Protein AF-A0A7V4IGI2-F1 (afdb_monomer_lite)

Secondary structure (DSSP, 8-state):
---EEEE--TT-SS-EEEEB-SSGGGG--SSGGGSGGGEEEETTEEEE-----HHHHHTSTT-TTEEEE-STTPPPEEEEB-SSGGGG--SSTTSSGGGEEEETTEEEE---S-HHHHHHH--SS-----

Foldseek 3Di:
DFAWDFADDPPDPHTDGFTFDPALQSQADDFQQRGSVQWGCDPRGTDGQGGDWQVRQCRDPPRVQWTFDDDPPDRTYTARFDPALQSQQPPAQQRHSVQFGRDPRGTHGNWGDWLVRQCRRDVPDRDTTD

Radius of gyration: 17.74 Å; chains: 1; bounding box: 39×27×43 Å

pLDDT: mean 94.45, std 5.25, range [56.56, 98.25]

Structure (mmCIF, N/CA/C/O backbone):
data_AF-A0A7V4IGI2-F1
#
_entry.id   AF-A0A7V4IGI2-F1
#
loop_
_atom_site.group_PDB
_atom_site.id
_atom_site.type_symbol
_atom_site.label_atom_id
_atom_site.label_alt_id
_atom_site.label_comp_id
_atom_site.label_asym_id
_atom_site.label_entity_id
_atom_site.label_seq_id
_atom_site.pdbx_PDB_ins_code
_atom_site.Cartn_x
_atom_site.Cartn_y
_atom_site.Cartn_z
_atom_site.occupancy
_atom_site.B_iso_or_equiv
_atom_site.auth_seq_id
_atom_site.auth_comp_id
_atom_site.auth_asym_id
_atom_site.auth_atom_id
_atom_site.pdbx_PDB_model_num
ATOM 1 N N . MET A 1 1 ? -12.603 8.613 21.051 1.00 56.56 1 MET A N 1
ATOM 2 C CA . MET A 1 1 ? -11.475 8.956 21.963 1.00 56.56 1 MET A CA 1
ATOM 3 C C . MET A 1 1 ? -10.285 9.323 21.078 1.00 56.56 1 MET A C 1
ATOM 5 O O . MET A 1 1 ? -10.075 8.603 20.119 1.00 56.56 1 MET A O 1
ATOM 9 N N . SER A 1 2 ? -9.546 10.416 21.303 1.00 66.00 2 SER A N 1
ATOM 10 C CA . SER A 1 2 ? -8.397 10.778 20.440 1.00 66.00 2 SER A CA 1
ATOM 11 C C . SER A 1 2 ? -7.109 10.762 21.259 1.00 66.00 2 SER A C 1
ATOM 13 O O . SER A 1 2 ? -6.892 11.639 22.090 1.00 66.00 2 SER A O 1
ATOM 15 N N . GLY A 1 3 ? -6.280 9.738 21.066 1.00 89.56 3 GLY A N 1
ATOM 16 C CA . GLY A 1 3 ? -5.013 9.554 21.773 1.00 89.56 3 GLY A CA 1
ATOM 17 C C . GLY A 1 3 ? -4.238 8.360 21.222 1.00 89.56 3 GLY A C 1
ATOM 18 O O . GLY A 1 3 ? -4.752 7.630 20.378 1.00 89.56 3 GLY A O 1
ATOM 19 N N . TYR A 1 4 ? -3.012 8.161 21.701 1.00 95.12 4 TYR A N 1
ATOM 20 C CA . TYR A 1 4 ? -2.180 7.011 21.347 1.00 95.12 4 TYR A CA 1
ATOM 21 C C . TYR A 1 4 ? -1.791 6.223 22.601 1.00 95.12 4 TYR A C 1
ATOM 23 O O . TYR A 1 4 ? -1.631 6.799 23.678 1.00 95.12 4 TYR A O 1
ATOM 31 N N . VAL A 1 5 ? -1.620 4.911 22.453 1.00 95.69 5 VAL A N 1
ATOM 32 C CA . VAL A 1 5 ? -1.151 3.984 23.489 1.00 95.69 5 VAL A CA 1
ATOM 33 C C . VAL A 1 5 ? 0.109 3.258 23.024 1.00 95.69 5 VAL A C 1
ATOM 35 O O . VAL A 1 5 ? 0.290 2.997 21.836 1.00 95.69 5 VAL A O 1
ATOM 38 N N . CYS A 1 6 ? 0.986 2.926 23.972 1.00 96.44 6 CYS A N 1
ATOM 39 C CA . CYS A 1 6 ? 2.150 2.077 23.726 1.00 96.44 6 CYS A CA 1
ATOM 40 C C . CYS A 1 6 ? 1.719 0.608 23.795 1.00 96.44 6 CYS A C 1
ATOM 42 O O . CYS A 1 6 ? 1.308 0.143 24.862 1.00 96.44 6 CYS A O 1
ATOM 44 N N . ARG A 1 7 ? 1.765 -0.106 22.666 1.00 94.81 7 ARG A N 1
ATOM 45 C CA . ARG A 1 7 ? 1.285 -1.491 22.581 1.00 94.81 7 ARG A CA 1
ATOM 46 C C . ARG A 1 7 ? 1.989 -2.287 21.483 1.00 94.81 7 ARG A C 1
ATOM 48 O O . ARG A 1 7 ? 2.102 -1.826 20.351 1.00 94.81 7 ARG A O 1
ATOM 55 N N . ARG A 1 8 ? 2.369 -3.531 21.781 1.00 94.06 8 ARG A N 1
ATOM 56 C CA . ARG A 1 8 ? 2.698 -4.564 20.783 1.00 94.06 8 ARG A CA 1
ATOM 57 C C . ARG A 1 8 ? 1.419 -5.226 20.267 1.00 94.06 8 ARG A C 1
ATOM 59 O O . ARG A 1 8 ? 0.712 -5.876 21.034 1.00 94.06 8 ARG A O 1
ATOM 66 N N . LEU A 1 9 ? 1.130 -5.046 18.979 1.00 89.81 9 LEU A N 1
ATOM 67 C CA . LEU A 1 9 ? 0.019 -5.704 18.283 1.00 89.81 9 LEU A CA 1
ATOM 68 C C . LEU A 1 9 ? 0.422 -7.102 17.789 1.00 89.81 9 LEU A C 1
ATOM 70 O O . LEU A 1 9 ? 1.609 -7.419 17.669 1.00 89.81 9 LEU A O 1
ATOM 74 N N . ALA A 1 10 ? -0.568 -7.937 17.471 1.00 85.12 10 ALA A N 1
ATOM 75 C CA . ALA A 1 10 ? -0.329 -9.269 16.923 1.00 85.12 10 ALA A CA 1
ATOM 76 C C . ALA A 1 10 ? 0.468 -9.194 15.605 1.00 85.12 10 ALA A C 1
ATOM 78 O O . ALA A 1 10 ? 0.170 -8.382 14.732 1.00 85.12 10 ALA A O 1
ATOM 79 N N . GLY A 1 11 ? 1.497 -10.036 15.468 1.00 83.19 11 GLY A N 1
ATOM 80 C CA . GLY A 1 11 ? 2.390 -10.053 14.299 1.00 83.19 11 GLY A CA 1
ATOM 81 C C . GLY A 1 11 ? 3.566 -9.071 14.361 1.00 83.19 11 GLY A C 1
ATOM 82 O O . GLY A 1 11 ? 4.448 -9.138 13.509 1.00 83.19 11 GLY A O 1
ATOM 83 N N . TRP A 1 12 ? 3.636 -8.209 15.381 1.00 86.06 12 TRP A N 1
ATOM 84 C CA . TRP A 1 12 ? 4.741 -7.268 15.576 1.00 86.06 12 TRP A CA 1
ATOM 85 C C . TRP A 1 12 ? 5.699 -7.736 16.672 1.00 86.06 12 TRP A C 1
ATOM 87 O O . TRP A 1 12 ? 5.296 -8.316 17.679 1.00 86.06 12 TRP A O 1
ATOM 97 N N . THR A 1 13 ? 6.989 -7.442 16.505 1.00 91.50 13 THR A N 1
ATOM 98 C CA . THR A 1 13 ? 8.036 -7.812 17.474 1.00 91.50 13 THR A CA 1
ATOM 99 C C . THR A 1 13 ? 8.336 -6.708 18.494 1.00 91.50 13 THR A C 1
ATOM 101 O O . THR A 1 13 ? 8.887 -6.983 19.561 1.00 91.50 13 THR A O 1
ATOM 104 N N . ILE A 1 14 ? 7.913 -5.469 18.236 1.00 92.94 14 ILE A N 1
ATOM 105 C CA . ILE A 1 14 ? 8.175 -4.293 19.080 1.00 92.94 14 ILE A CA 1
ATOM 106 C C . ILE A 1 14 ? 6.875 -3.590 19.482 1.00 92.94 14 ILE A C 1
ATOM 108 O O . ILE A 1 14 ? 5.858 -3.725 18.803 1.00 92.94 14 ILE A O 1
ATOM 112 N N . ASP A 1 15 ? 6.910 -2.857 20.597 1.00 94.94 15 ASP A N 1
ATOM 113 C CA . ASP A 1 15 ? 5.805 -1.983 20.995 1.00 94.94 15 ASP A CA 1
ATOM 114 C C . ASP A 1 15 ? 5.741 -0.765 20.058 1.00 94.94 15 ASP A C 1
ATOM 116 O O . ASP A 1 15 ? 6.768 -0.186 19.704 1.00 94.94 15 ASP A O 1
ATOM 120 N N . GLN A 1 16 ? 4.529 -0.401 19.643 1.00 92.56 16 GLN A N 1
ATOM 121 C CA . GLN A 1 16 ? 4.247 0.669 18.689 1.00 92.56 16 GLN A CA 1
ATOM 122 C C . GLN A 1 16 ? 3.415 1.768 19.359 1.00 92.56 16 GLN A C 1
ATOM 124 O O . GLN A 1 16 ? 2.696 1.525 20.333 1.00 92.56 16 GLN A O 1
ATOM 129 N N . CYS A 1 17 ? 3.484 2.978 18.807 1.00 95.69 17 CYS A N 1
ATOM 130 C CA . CYS A 1 17 ? 2.537 4.046 19.111 1.00 95.69 17 CYS A CA 1
ATOM 131 C C . CYS A 1 17 ? 1.270 3.807 18.276 1.00 95.69 17 CYS A C 1
ATOM 133 O O . CYS A 1 17 ? 1.276 4.032 17.068 1.00 95.69 17 CYS A O 1
ATOM 135 N N . VAL A 1 18 ? 0.207 3.300 18.901 1.00 95.06 18 VAL A N 1
ATOM 136 C CA . VAL A 1 18 ? -1.031 2.891 18.215 1.00 95.06 18 VAL A CA 1
ATOM 137 C C . VAL A 1 18 ? -2.180 3.786 18.656 1.00 95.06 18 VAL A C 1
ATOM 139 O O . VAL A 1 18 ? -2.231 4.183 19.818 1.00 95.06 18 VAL A O 1
ATOM 142 N N . MET A 1 19 ? -3.110 4.109 17.754 1.00 95.44 19 MET A N 1
ATOM 143 C CA . MET A 1 19 ? -4.312 4.861 18.123 1.00 95.44 19 MET A CA 1
ATOM 144 C C . MET A 1 19 ? -5.092 4.138 19.227 1.00 95.44 19 MET A C 1
ATOM 146 O O . MET A 1 19 ? -5.306 2.926 19.169 1.00 95.44 19 MET A O 1
ATOM 150 N N . ALA A 1 20 ? -5.489 4.898 20.243 1.00 96.62 20 ALA A N 1
ATOM 151 C CA . ALA A 1 20 ? -6.313 4.417 21.337 1.00 96.62 20 ALA A CA 1
ATOM 152 C C . ALA A 1 20 ? -7.773 4.291 20.889 1.00 96.62 20 ALA A C 1
ATOM 154 O O . ALA A 1 20 ? -8.267 5.140 20.150 1.00 96.62 20 ALA A O 1
ATOM 155 N N . CYS A 1 21 ? -8.486 3.287 21.390 1.00 97.12 21 CYS A N 1
ATOM 156 C CA . CYS A 1 21 ? -9.883 3.058 21.027 1.00 97.12 21 CYS A CA 1
ATOM 157 C C . CYS A 1 21 ? -10.709 2.496 22.184 1.00 97.12 21 CYS A C 1
ATOM 159 O O . CYS A 1 21 ? -10.183 1.910 23.130 1.00 97.12 21 CYS A O 1
ATOM 161 N N . GLN A 1 22 ? -12.026 2.652 22.080 1.00 97.06 22 GLN A N 1
ATOM 162 C CA . GLN A 1 22 ? -13.015 1.889 22.848 1.00 97.06 22 GLN A CA 1
ATOM 163 C C . GLN A 1 22 ? -13.795 0.932 21.941 1.00 97.06 22 GLN A C 1
ATOM 165 O O . GLN A 1 22 ? -14.287 -0.099 22.393 1.00 97.06 22 GLN A O 1
ATOM 170 N N . SER A 1 23 ? -13.890 1.268 20.656 1.00 96.81 23 SER A N 1
ATOM 171 C CA . SER A 1 23 ? -14.517 0.470 19.607 1.00 96.81 23 SER A CA 1
ATOM 172 C C . SER A 1 23 ? -13.774 0.653 18.284 1.00 96.81 23 SER A C 1
ATOM 174 O O . SER A 1 23 ? -12.975 1.576 18.139 1.00 96.81 23 SER A O 1
ATOM 176 N N . ALA A 1 24 ? -14.048 -0.200 17.298 1.00 97.00 24 ALA A N 1
ATOM 177 C CA . ALA A 1 24 ? -13.437 -0.080 15.974 1.00 97.00 24 ALA A CA 1
ATOM 178 C C . ALA A 1 24 ? -13.775 1.250 15.269 1.00 97.00 24 ALA A C 1
ATOM 180 O O . ALA A 1 24 ? -12.967 1.774 14.511 1.00 97.00 24 ALA A O 1
ATOM 181 N N . THR A 1 25 ? -14.920 1.863 15.587 1.00 96.88 25 THR A N 1
ATOM 182 C CA . THR A 1 25 ? -15.306 3.180 15.059 1.00 96.88 25 THR A CA 1
ATOM 183 C C . THR A 1 25 ? -14.347 4.296 15.477 1.00 96.88 25 THR A C 1
ATOM 185 O O . THR A 1 25 ? -14.184 5.252 14.729 1.00 96.88 25 THR A O 1
ATOM 188 N N . ASP A 1 26 ? -13.667 4.179 16.625 1.00 96.88 26 ASP A N 1
ATOM 189 C CA . ASP A 1 26 ? -12.628 5.146 17.018 1.00 96.88 26 ASP A CA 1
ATOM 190 C C . ASP A 1 26 ? -11.383 5.073 16.112 1.00 96.88 26 ASP A C 1
ATOM 192 O O . ASP A 1 26 ? -10.597 6.017 16.077 1.00 96.88 26 ASP A O 1
ATOM 196 N N . CYS A 1 27 ? -11.194 3.954 15.406 1.00 96.31 27 CYS A N 1
ATOM 197 C CA . CYS A 1 27 ? -10.049 3.687 14.537 1.00 96.31 27 CYS A CA 1
ATOM 198 C C . CYS A 1 27 ? -10.285 4.097 13.080 1.00 96.31 27 CYS A C 1
ATOM 200 O O . CYS A 1 27 ? -9.329 4.159 12.306 1.00 96.31 27 CYS A O 1
ATOM 202 N N . ALA A 1 28 ? -11.545 4.344 12.717 1.00 96.12 28 ALA A N 1
ATOM 203 C CA . ALA A 1 28 ? -11.953 4.623 11.354 1.00 96.12 28 ALA A CA 1
ATOM 204 C C . ALA A 1 28 ? -11.323 5.921 10.835 1.00 96.12 28 ALA A C 1
ATOM 206 O O . ALA A 1 28 ? -11.348 6.968 11.486 1.00 96.12 28 ALA A O 1
ATOM 207 N N . GLN A 1 29 ? -10.790 5.843 9.627 1.00 93.62 29 GLN A N 1
ATOM 208 C CA . GLN A 1 29 ? -10.283 6.961 8.851 1.00 93.62 29 GLN A CA 1
ATOM 209 C C . GLN A 1 29 ? -11.248 7.282 7.703 1.00 93.62 29 GLN A C 1
ATOM 211 O O . GLN A 1 29 ? -12.343 6.739 7.596 1.00 93.62 29 GLN A O 1
ATOM 216 N N . THR A 1 30 ? -10.847 8.218 6.846 1.00 94.56 30 THR A N 1
ATOM 217 C CA . THR A 1 30 ? -11.716 8.803 5.818 1.00 94.56 30 THR A CA 1
ATOM 218 C C . THR A 1 30 ? -12.153 7.827 4.726 1.00 94.56 30 THR A C 1
ATOM 220 O O . THR A 1 30 ? -13.222 8.024 4.154 1.00 94.56 30 THR A O 1
ATOM 223 N N . TYR A 1 31 ? -11.331 6.832 4.381 1.00 97.25 31 TYR A N 1
ATOM 224 C CA . TYR A 1 31 ? -11.568 5.990 3.206 1.00 97.25 31 TYR A CA 1
ATOM 225 C C . TYR A 1 31 ? -11.863 4.533 3.559 1.00 97.25 31 TYR A C 1
ATOM 227 O O . TYR A 1 31 ? -11.336 4.056 4.564 1.00 97.25 31 TYR A O 1
ATOM 235 N N . PRO A 1 32 ? -12.603 3.815 2.687 1.00 97.69 32 PRO A N 1
ATOM 236 C CA . PRO A 1 32 ? -13.085 2.469 2.974 1.00 97.69 32 PRO A CA 1
ATOM 237 C C . PRO A 1 32 ? -12.035 1.438 3.385 1.00 97.69 32 PRO A C 1
ATOM 239 O O . PRO A 1 32 ? -12.349 0.683 4.274 1.00 97.69 32 PRO A O 1
ATOM 242 N N . PRO A 1 33 ? -10.792 1.389 2.860 1.00 97.81 33 PRO A N 1
ATOM 243 C CA . PRO A 1 33 ? -9.806 0.398 3.320 1.00 97.81 33 PRO A CA 1
ATOM 244 C C . PRO A 1 33 ? -9.318 0.592 4.756 1.00 97.81 33 PRO A C 1
ATOM 246 O O . PRO A 1 33 ? -8.507 -0.203 5.238 1.00 97.81 33 PRO A O 1
ATOM 249 N N . TRP A 1 34 ? -9.693 1.706 5.381 1.00 97.12 34 TRP A N 1
ATOM 250 C CA . TRP A 1 34 ? -9.305 2.102 6.725 1.00 97.12 34 TRP A CA 1
ATOM 251 C C . TRP A 1 34 ? -10.521 2.588 7.515 1.00 97.12 34 TRP A C 1
ATOM 253 O O . TRP A 1 34 ? -10.356 3.420 8.406 1.00 97.12 34 TRP A O 1
ATOM 263 N N . ASP A 1 35 ? -11.728 2.131 7.189 1.00 96.88 35 ASP A N 1
ATOM 264 C CA . ASP A 1 35 ? -12.911 2.476 7.968 1.00 96.88 35 ASP A CA 1
ATOM 265 C C . ASP A 1 35 ? -13.104 1.504 9.147 1.00 96.88 35 ASP A C 1
ATOM 267 O O . ASP A 1 35 ? -12.209 0.735 9.490 1.00 96.88 35 ASP A O 1
ATOM 271 N N . ALA A 1 36 ? -14.217 1.616 9.871 1.00 97.56 36 ALA A N 1
ATOM 272 C CA . ALA A 1 36 ? -14.422 0.883 11.114 1.00 97.56 36 ALA A CA 1
ATOM 273 C C . ALA A 1 36 ? -14.383 -0.646 10.945 1.00 97.56 36 ALA A C 1
ATOM 275 O O . ALA A 1 36 ? -13.998 -1.329 11.893 1.00 97.56 36 ALA A O 1
ATOM 276 N N . ASP A 1 37 ? -14.788 -1.201 9.803 1.00 97.94 37 ASP A N 1
ATOM 277 C CA . ASP A 1 37 ? -14.835 -2.658 9.629 1.00 97.94 37 ASP A CA 1
ATOM 278 C C . ASP A 1 37 ? -13.455 -3.289 9.347 1.00 97.94 37 ASP A C 1
ATOM 280 O O . ASP A 1 37 ? -13.264 -4.490 9.563 1.00 97.94 37 ASP A O 1
ATOM 284 N N . ASN A 1 38 ? -12.455 -2.470 9.009 1.00 98.00 38 ASN A N 1
ATOM 285 C CA . ASN A 1 38 ? -11.064 -2.890 8.841 1.00 98.00 38 ASN A CA 1
ATOM 286 C C . ASN A 1 38 ? -10.250 -2.844 10.135 1.00 98.00 38 ASN A C 1
ATOM 288 O O . ASN A 1 38 ? -9.034 -3.044 10.092 1.00 98.00 38 ASN A O 1
ATOM 292 N N . TYR A 1 39 ? -10.861 -2.557 11.286 1.00 97.19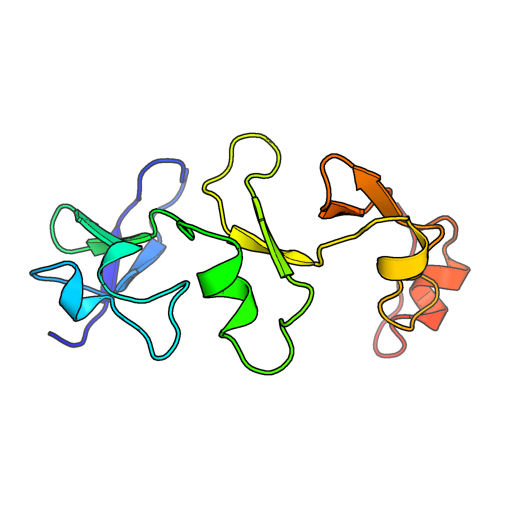 39 TYR A N 1
ATOM 293 C CA . TYR A 1 39 ? -10.159 -2.490 12.566 1.00 97.19 39 TYR A CA 1
ATOM 294 C C . TYR A 1 39 ? -10.834 -3.339 13.641 1.00 97.19 39 TYR A C 1
ATOM 296 O O . TYR A 1 39 ? -12.052 -3.448 13.732 1.00 97.19 39 TYR A O 1
ATOM 304 N N . ALA A 1 40 ? -10.015 -3.881 14.539 1.00 96.62 40 ALA A N 1
ATOM 305 C CA . ALA A 1 40 ? -10.459 -4.359 15.839 1.00 96.62 40 ALA A CA 1
ATOM 306 C C . ALA A 1 40 ? -9.922 -3.430 16.927 1.00 96.62 40 ALA A C 1
ATOM 308 O O . ALA A 1 40 ? -8.741 -3.078 16.929 1.00 96.62 40 ALA A O 1
ATOM 309 N N . CYS A 1 41 ? -10.768 -3.073 17.895 1.00 96.69 41 CYS A N 1
ATOM 310 C CA . CYS A 1 41 ? -10.283 -2.433 19.109 1.00 96.69 41 CYS A CA 1
ATOM 311 C C . CYS A 1 41 ? -9.836 -3.497 20.112 1.00 96.69 41 CYS A C 1
ATOM 313 O O . CYS A 1 41 ? -10.649 -4.048 20.856 1.00 96.69 41 CYS A O 1
ATOM 315 N N . THR A 1 42 ? -8.540 -3.797 20.118 1.00 95.25 42 THR A N 1
ATOM 316 C CA . THR A 1 42 ? -7.971 -4.866 20.940 1.00 95.25 42 THR A CA 1
ATOM 317 C C . THR A 1 42 ? -7.256 -4.261 22.133 1.00 95.25 42 THR A C 1
ATOM 319 O O . THR A 1 42 ? -6.245 -3.576 21.992 1.00 95.25 42 THR A O 1
ATOM 322 N N . GLU A 1 43 ? -7.806 -4.498 23.325 1.00 93.44 43 GLU A N 1
ATOM 323 C CA . GLU A 1 43 ? -7.255 -4.015 24.595 1.00 93.44 43 GLU A CA 1
ATOM 324 C C . GLU A 1 43 ? -6.904 -2.510 24.586 1.00 93.44 43 GLU A C 1
ATOM 326 O O . GLU A 1 43 ? -5.838 -2.090 25.053 1.00 93.44 43 GLU A O 1
ATOM 331 N N . GLY A 1 44 ? -7.808 -1.709 24.015 1.00 94.94 44 GLY A N 1
ATOM 332 C CA . GLY A 1 44 ? -7.687 -0.256 23.927 1.00 94.94 44 GLY A CA 1
ATOM 333 C C . GLY A 1 44 ? -6.801 0.265 22.792 1.00 94.94 44 GLY A C 1
ATOM 334 O O . GLY A 1 44 ? -6.555 1.468 22.758 1.00 94.94 44 GLY A O 1
ATOM 335 N N . ALA A 1 45 ? -6.321 -0.593 21.883 1.00 96.62 45 ALA A N 1
ATOM 336 C CA . ALA A 1 45 ? -5.494 -0.222 20.733 1.00 96.62 45 ALA A CA 1
ATOM 337 C C . ALA A 1 45 ? -6.133 -0.646 19.396 1.00 96.62 45 ALA A C 1
ATOM 339 O O . ALA A 1 45 ? -6.644 -1.761 19.268 1.00 96.62 45 ALA A O 1
ATOM 340 N N . CYS A 1 46 ? -6.073 0.234 18.395 1.00 96.81 46 CYS A N 1
ATOM 341 C CA . CYS A 1 46 ? -6.544 -0.030 17.037 1.00 96.81 46 CYS A CA 1
ATOM 342 C C . CYS A 1 46 ? -5.640 -1.037 16.314 1.00 96.81 46 CYS A C 1
ATOM 344 O O . CYS A 1 46 ? -4.540 -0.697 15.881 1.00 96.81 46 CYS A O 1
ATOM 346 N N . ASP A 1 47 ? -6.117 -2.267 16.151 1.00 95.44 47 ASP A N 1
ATOM 347 C CA . ASP A 1 47 ? -5.463 -3.307 15.360 1.00 95.44 47 ASP A CA 1
ATOM 348 C C . ASP A 1 47 ? -6.058 -3.314 13.951 1.00 95.44 47 ASP A C 1
ATOM 350 O O . ASP A 1 47 ? -7.225 -3.665 13.766 1.00 95.44 47 ASP A O 1
ATOM 354 N N . TYR A 1 48 ? -5.270 -2.885 12.965 1.00 95.06 48 TYR A N 1
ATOM 355 C CA . TYR A 1 48 ? -5.690 -2.914 11.568 1.00 95.06 48 TYR A CA 1
ATOM 356 C C . TYR A 1 48 ? -5.804 -4.363 11.106 1.00 95.06 48 TYR A C 1
ATOM 358 O O . TYR A 1 48 ? -4.833 -5.109 11.185 1.00 95.06 48 TYR A O 1
ATOM 366 N N . LEU A 1 49 ? -6.975 -4.760 10.621 1.00 95.44 49 LEU A N 1
ATOM 367 C CA . LEU A 1 49 ? -7.274 -6.110 10.150 1.00 95.44 49 LEU A CA 1
ATOM 368 C C . LEU A 1 49 ? -6.934 -6.307 8.674 1.00 95.44 49 LEU A C 1
ATOM 370 O O . LEU A 1 49 ? -6.664 -7.441 8.272 1.00 95.44 49 LEU A O 1
ATOM 374 N N . GLY A 1 50 ? -6.866 -5.212 7.920 1.00 96.25 50 GLY A N 1
ATOM 375 C CA . GLY A 1 50 ? -6.670 -5.216 6.479 1.00 96.25 50 GLY A CA 1
ATOM 376 C C . GLY A 1 50 ? -7.921 -4.794 5.717 1.00 96.25 50 GLY A C 1
ATOM 377 O O . GLY A 1 50 ? -9.014 -4.730 6.279 1.00 96.25 50 GLY A O 1
ATOM 378 N N . CYS A 1 51 ? -7.749 -4.524 4.428 1.00 97.94 51 CYS A N 1
ATOM 379 C CA . CYS A 1 51 ? -8.875 -4.327 3.518 1.00 97.94 51 CYS A CA 1
ATOM 380 C C . CYS A 1 51 ? -9.699 -5.625 3.383 1.00 97.94 51 CYS A C 1
ATOM 382 O O . CYS A 1 51 ? -9.171 -6.730 3.555 1.00 97.94 51 CYS A O 1
ATOM 384 N N . LEU A 1 52 ? -10.982 -5.503 3.048 1.00 97.88 52 LEU A N 1
ATOM 385 C CA . LEU A 1 52 ? -11.911 -6.622 2.868 1.00 97.88 52 LEU A CA 1
ATOM 386 C C . LEU A 1 52 ? -12.225 -6.893 1.394 1.00 97.88 52 LEU A C 1
ATOM 388 O O . LEU A 1 52 ? -12.659 -7.995 1.051 1.00 97.88 52 LEU A O 1
ATOM 392 N N . SER A 1 53 ? -12.024 -5.915 0.504 1.00 97.62 53 SER A N 1
ATOM 393 C CA . SER A 1 53 ? -12.327 -6.080 -0.921 1.00 97.62 53 SER A CA 1
ATOM 394 C C . SER A 1 53 ? -11.537 -5.148 -1.838 1.00 97.62 53 SER A C 1
ATOM 396 O O . SER A 1 53 ? -11.070 -4.087 -1.432 1.00 97.62 53 SER A O 1
ATOM 398 N N . ASP A 1 54 ? -11.442 -5.515 -3.119 1.00 97.75 54 ASP A N 1
ATOM 399 C CA . ASP A 1 54 ? -10.882 -4.633 -4.153 1.00 97.75 54 ASP A CA 1
ATOM 400 C C . ASP A 1 54 ? -11.691 -3.331 -4.265 1.00 97.75 54 ASP A C 1
ATOM 402 O O . ASP A 1 54 ? -11.117 -2.268 -4.481 1.00 97.75 54 ASP A O 1
ATOM 406 N N . ALA A 1 55 ? -13.008 -3.393 -4.038 1.00 98.19 55 ALA A N 1
ATOM 407 C CA . ALA A 1 55 ? -13.887 -2.229 -4.093 1.00 98.19 55 ALA A CA 1
ATOM 408 C C . ALA A 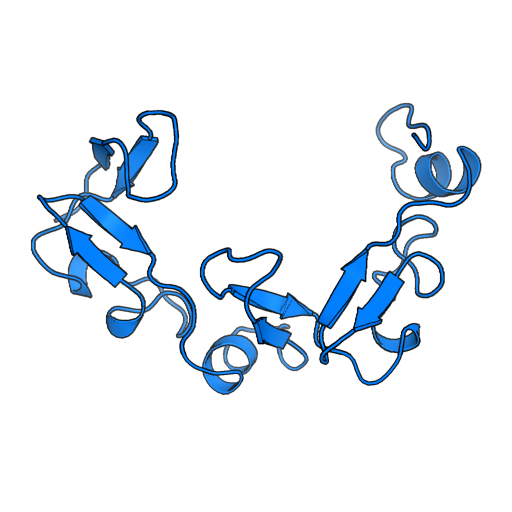1 55 ? -13.521 -1.162 -3.048 1.00 98.19 55 ALA A C 1
ATOM 410 O O . ALA A 1 55 ? -13.596 0.027 -3.352 1.00 98.19 55 ALA A O 1
ATOM 411 N N . GLU A 1 56 ? -13.076 -1.562 -1.852 1.00 98.25 56 GLU A N 1
ATOM 412 C CA . GLU A 1 56 ? -12.584 -0.607 -0.854 1.00 98.25 56 GLU A CA 1
ATOM 413 C C . GLU A 1 56 ? -11.369 0.154 -1.377 1.00 98.25 56 GLU A C 1
ATOM 415 O O . GLU A 1 56 ? -11.326 1.382 -1.326 1.00 98.25 56 GLU A O 1
ATOM 420 N N . CYS A 1 57 ? -10.387 -0.572 -1.915 1.00 98.06 57 CYS A N 1
ATOM 421 C CA . CYS A 1 57 ? -9.165 0.025 -2.443 1.00 98.06 57 CYS A CA 1
ATOM 422 C C . CYS A 1 57 ? -9.459 0.963 -3.615 1.00 98.06 57 CYS A C 1
ATOM 424 O O . CYS A 1 57 ? -8.934 2.072 -3.680 1.00 98.06 57 CYS A O 1
ATOM 426 N N . GLN A 1 58 ? -10.359 0.550 -4.503 1.00 97.94 58 GLN A N 1
ATOM 427 C CA . GLN A 1 58 ? -10.738 1.306 -5.695 1.00 97.94 58 GLN A CA 1
ATOM 428 C C . GLN A 1 58 ? -11.574 2.553 -5.383 1.00 97.94 58 GLN A C 1
ATOM 430 O O . GLN A 1 58 ? -11.624 3.478 -6.200 1.00 97.94 58 GLN A O 1
ATOM 435 N N . ALA A 1 59 ? -12.194 2.613 -4.200 1.00 97.50 59 ALA A N 1
ATOM 436 C CA . ALA A 1 59 ? -12.912 3.788 -3.715 1.00 97.50 59 ALA A CA 1
ATOM 437 C C . ALA A 1 59 ? -11.978 4.919 -3.244 1.00 97.50 59 ALA A C 1
ATOM 439 O O . ALA A 1 59 ? -12.433 6.051 -3.060 1.00 97.50 59 ALA A O 1
ATOM 440 N N . VAL A 1 60 ? -10.678 4.653 -3.069 1.00 97.44 60 VAL A N 1
ATOM 441 C CA . VAL A 1 60 ? -9.694 5.689 -2.732 1.00 97.44 60 VAL A CA 1
ATOM 442 C C . VAL A 1 60 ? -9.339 6.499 -3.992 1.00 97.44 60 VAL A C 1
ATOM 444 O O . VAL A 1 60 ? -9.067 5.925 -5.055 1.00 97.44 60 VAL A O 1
ATOM 447 N N . PRO A 1 61 ? -9.298 7.844 -3.919 1.00 97.25 61 PRO A N 1
ATOM 448 C CA . PRO A 1 61 ? -8.851 8.675 -5.033 1.00 97.25 61 PRO A CA 1
ATOM 449 C C . PRO A 1 61 ? -7.478 8.236 -5.561 1.00 97.25 61 PRO A C 1
ATOM 451 O O . PRO A 1 61 ? -6.545 8.034 -4.788 1.00 97.25 61 PRO A O 1
ATOM 454 N N . ASN A 1 62 ? -7.354 8.119 -6.887 1.00 94.38 62 ASN A N 1
ATOM 455 C CA . ASN A 1 62 ? -6.153 7.651 -7.597 1.00 94.38 62 ASN A CA 1
ATOM 456 C C . ASN A 1 62 ? -5.735 6.183 -7.351 1.00 94.38 62 ASN A C 1
ATOM 458 O O . ASN A 1 62 ? -4.626 5.808 -7.721 1.00 94.38 62 ASN A O 1
ATOM 462 N N . MET A 1 63 ? -6.600 5.343 -6.772 1.00 95.69 63 MET A N 1
ATOM 463 C CA . MET A 1 63 ? -6.338 3.910 -6.560 1.00 95.69 63 MET A CA 1
ATOM 464 C C . MET A 1 63 ? -7.298 3.001 -7.344 1.00 95.69 63 MET A C 1
ATOM 466 O O . MET A 1 63 ? -7.535 1.861 -6.962 1.00 95.69 63 MET A O 1
ATOM 470 N N . GLN A 1 64 ? -7.849 3.467 -8.470 1.00 95.62 64 GLN A N 1
ATOM 471 C CA . GLN A 1 64 ? -8.857 2.712 -9.239 1.00 95.62 64 GLN A CA 1
ATOM 472 C C . GLN A 1 64 ? -8.343 1.361 -9.768 1.00 95.62 64 GLN A C 1
ATOM 474 O O . GLN A 1 64 ? -9.146 0.484 -10.071 1.00 95.62 64 GLN A O 1
ATOM 479 N N . SER A 1 65 ? -7.025 1.183 -9.888 1.00 94.69 65 SER A N 1
ATOM 480 C CA . SER A 1 65 ? -6.391 -0.083 -10.274 1.00 94.69 65 SER A CA 1
ATOM 481 C C . SER A 1 65 ? -5.925 -0.929 -9.087 1.00 94.69 65 SER A C 1
ATOM 483 O O . SER A 1 65 ? -5.346 -1.991 -9.297 1.00 94.69 65 SER A O 1
ATOM 485 N N . TYR A 1 66 ? -6.126 -0.483 -7.844 1.00 96.88 66 TYR A N 1
ATOM 486 C CA . TYR A 1 66 ? -5.621 -1.195 -6.677 1.00 96.88 66 TYR A CA 1
ATOM 487 C C . TYR A 1 66 ? -6.513 -2.388 -6.326 1.00 96.88 66 TYR A C 1
ATOM 489 O O . TYR A 1 66 ? -7.720 -2.395 -6.573 1.00 96.88 66 TYR A O 1
ATOM 497 N N . VAL A 1 67 ? -5.893 -3.396 -5.722 1.00 97.19 67 VAL A N 1
ATOM 498 C CA . VAL A 1 67 ? -6.525 -4.635 -5.267 1.00 97.19 67 VAL A CA 1
ATOM 499 C C . VAL A 1 67 ? -6.183 -4.898 -3.806 1.00 97.19 67 VAL A C 1
ATOM 501 O O . VAL A 1 67 ? -5.123 -4.515 -3.311 1.00 97.19 67 VAL A O 1
ATOM 504 N N . CYS A 1 68 ? -7.085 -5.576 -3.113 1.00 97.38 68 CYS A N 1
ATOM 505 C CA . CYS A 1 68 ? -6.943 -5.958 -1.723 1.00 97.38 68 CYS A CA 1
ATOM 506 C C . CYS A 1 68 ? -6.300 -7.342 -1.603 1.00 97.38 68 CYS A C 1
ATOM 508 O O . CYS A 1 68 ? -6.953 -8.370 -1.803 1.00 97.38 68 CYS A O 1
ATOM 510 N N . ARG A 1 69 ? -4.998 -7.400 -1.311 1.00 95.50 69 ARG A N 1
ATOM 511 C CA . ARG A 1 69 ? -4.242 -8.664 -1.290 1.00 95.50 69 ARG A CA 1
ATOM 512 C C . ARG A 1 69 ? -3.249 -8.704 -0.134 1.00 95.50 69 ARG A C 1
ATOM 514 O O . ARG A 1 69 ? -2.818 -7.671 0.371 1.00 95.50 69 ARG A O 1
ATOM 521 N N . SER A 1 70 ? -2.887 -9.916 0.276 1.00 92.06 70 SER A N 1
ATOM 522 C CA . SER A 1 70 ? -1.820 -10.193 1.246 1.00 92.06 70 SER A CA 1
ATOM 523 C C . SER A 1 70 ? -0.508 -10.461 0.507 1.00 92.06 70 SER A C 1
ATOM 525 O O . SER A 1 70 ? -0.516 -11.138 -0.519 1.00 92.06 70 SER A O 1
ATOM 527 N N . LEU A 1 71 ? 0.616 -9.970 1.037 1.00 84.62 71 LEU A N 1
ATOM 528 C CA . LEU A 1 71 ? 1.953 -10.373 0.588 1.00 84.62 71 LEU A CA 1
ATOM 529 C C . LEU A 1 71 ? 2.642 -11.156 1.697 1.00 84.62 71 LEU A C 1
ATOM 531 O O . LEU A 1 71 ? 2.711 -10.699 2.835 1.00 84.62 71 LEU A O 1
ATOM 535 N N . ALA A 1 72 ? 3.186 -12.325 1.359 1.00 82.75 72 ALA A N 1
ATOM 536 C CA . ALA A 1 72 ? 3.983 -13.144 2.275 1.00 82.75 72 ALA A CA 1
ATOM 537 C C . ALA A 1 72 ? 3.306 -13.418 3.641 1.00 82.75 72 ALA A C 1
ATOM 539 O O . ALA A 1 72 ? 3.970 -13.474 4.674 1.00 82.75 72 ALA A O 1
ATOM 540 N N . GLY A 1 73 ? 1.977 -13.584 3.653 1.00 79.88 73 GLY A N 1
ATOM 541 C CA . GLY A 1 73 ? 1.210 -13.873 4.869 1.00 79.88 73 GLY A CA 1
ATOM 542 C C . GLY A 1 73 ? 0.933 -12.656 5.757 1.00 79.88 73 GLY A C 1
ATOM 543 O O . GLY A 1 73 ? 0.471 -12.826 6.885 1.00 79.88 73 GLY A O 1
ATOM 544 N N . SER A 1 74 ? 1.188 -11.435 5.273 1.00 87.44 74 SER A N 1
ATOM 545 C CA . SER A 1 74 ? 0.756 -10.207 5.942 1.00 87.44 74 SER A CA 1
ATOM 546 C C . SER A 1 74 ? -0.768 -10.054 5.921 1.00 87.44 74 SER A C 1
ATOM 548 O O . SER A 1 74 ? -1.479 -10.735 5.179 1.00 87.44 74 SER A O 1
ATOM 550 N N . ARG A 1 75 ? -1.303 -9.133 6.724 1.00 92.06 75 ARG A N 1
ATOM 551 C CA . ARG A 1 75 ? -2.707 -8.726 6.586 1.00 92.06 75 ARG A CA 1
ATOM 552 C C . ARG A 1 75 ? -2.931 -8.109 5.199 1.00 92.06 75 ARG A C 1
ATOM 554 O O . ARG A 1 75 ? -2.019 -7.443 4.702 1.00 92.06 75 ARG A O 1
ATOM 561 N N . PRO A 1 76 ? -4.094 -8.328 4.563 1.00 95.50 76 PRO A N 1
ATOM 562 C CA . PRO A 1 76 ? -4.350 -7.768 3.249 1.00 95.50 76 PRO A CA 1
ATOM 563 C C . PRO A 1 76 ? -4.331 -6.238 3.300 1.00 95.50 76 PRO A C 1
ATOM 565 O O . PRO A 1 76 ? -4.802 -5.626 4.254 1.00 95.50 76 PRO A O 1
ATOM 568 N N . PHE A 1 77 ? -3.769 -5.613 2.276 1.00 95.25 77 PHE A N 1
ATOM 569 C CA . PHE A 1 77 ? -3.737 -4.161 2.134 1.00 95.25 77 PHE A CA 1
ATOM 570 C C . PHE A 1 77 ? -3.879 -3.787 0.660 1.00 95.25 77 PHE A C 1
ATOM 572 O O . PHE A 1 77 ? -3.716 -4.635 -0.223 1.00 95.25 77 PHE A O 1
ATOM 579 N N . CYS A 1 78 ? -4.200 -2.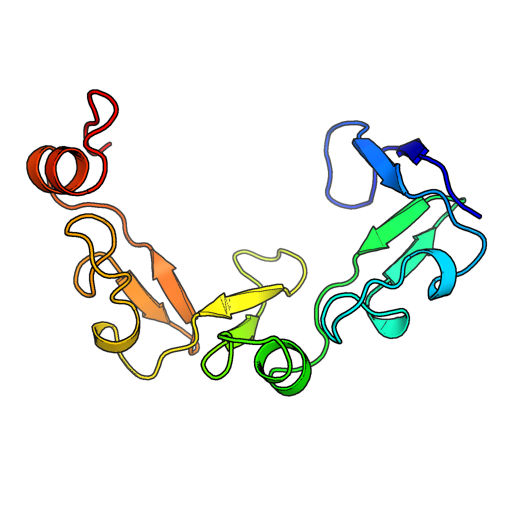523 0.393 1.00 96.94 78 CYS A N 1
ATOM 580 C CA . CYS A 1 78 ? -4.352 -2.040 -0.971 1.00 96.94 78 CYS A CA 1
ATOM 581 C C . CYS A 1 78 ? -3.003 -1.992 -1.686 1.00 96.94 78 CYS A C 1
ATOM 583 O O . CYS A 1 78 ? -2.092 -1.269 -1.281 1.00 96.94 78 CYS A O 1
ATOM 585 N N . GLN A 1 79 ? -2.905 -2.747 -2.773 1.00 95.00 79 GLN A N 1
ATOM 586 C CA . GLN A 1 79 ? -1.714 -2.874 -3.605 1.00 95.00 79 GLN A CA 1
ATOM 587 C C . GLN A 1 79 ? -2.026 -2.489 -5.046 1.00 95.00 79 GLN A C 1
ATOM 589 O O . GLN A 1 79 ? -3.159 -2.705 -5.476 1.00 95.00 79 GLN A O 1
ATOM 594 N N . PRO A 1 80 ? -1.049 -1.976 -5.816 1.00 94.62 80 PRO A N 1
ATOM 595 C CA . PRO A 1 80 ? -1.225 -1.792 -7.249 1.00 94.62 80 PRO A CA 1
ATOM 596 C C . PRO A 1 80 ? -1.600 -3.126 -7.905 1.00 94.62 80 PRO A C 1
ATOM 598 O O . PRO A 1 80 ? -0.854 -4.108 -7.808 1.00 94.62 80 PRO A O 1
ATOM 601 N N . GLY A 1 81 ? -2.778 -3.167 -8.522 1.00 95.56 81 GLY A N 1
ATOM 602 C CA . GLY A 1 81 ? -3.240 -4.319 -9.276 1.00 95.56 81 GLY A CA 1
ATOM 603 C C . GLY A 1 81 ? -2.669 -4.328 -10.687 1.00 95.56 81 GLY A C 1
ATOM 604 O O . GLY A 1 81 ? -2.293 -3.288 -11.228 1.00 95.56 81 GLY A O 1
ATOM 605 N N . CYS A 1 82 ? -2.614 -5.509 -11.291 1.00 96.50 82 CYS A N 1
ATOM 606 C CA . CYS A 1 82 ? -2.089 -5.680 -12.640 1.00 96.50 82 CYS A CA 1
ATOM 607 C C . CYS A 1 82 ? -2.761 -6.841 -13.374 1.00 96.50 82 CYS A C 1
ATOM 609 O O . CYS A 1 82 ? -3.198 -7.821 -12.768 1.00 96.50 82 CYS A O 1
ATOM 611 N N . ALA A 1 83 ? -2.798 -6.744 -14.700 1.00 96.56 83 ALA A N 1
ATOM 612 C CA . ALA A 1 83 ? -3.010 -7.874 -15.599 1.00 96.56 83 ALA A CA 1
ATOM 613 C C . ALA A 1 83 ? -1.683 -8.345 -16.221 1.00 96.56 83 ALA A C 1
ATOM 615 O O . ALA A 1 83 ? -1.554 -9.496 -16.638 1.00 96.56 83 ALA A O 1
ATOM 616 N N . SER A 1 84 ? -0.687 -7.459 -16.284 1.00 96.25 84 SER A N 1
ATOM 617 C CA . SER A 1 84 ? 0.655 -7.726 -16.788 1.00 96.25 84 SER A CA 1
ATOM 618 C C . SER A 1 84 ? 1.691 -6.834 -16.101 1.00 96.25 84 SER A C 1
ATOM 620 O O . SER A 1 84 ? 1.351 -5.830 -15.482 1.00 96.25 84 SER A O 1
ATOM 622 N N . ALA A 1 85 ? 2.977 -7.161 -16.245 1.00 95.88 85 ALA A N 1
ATOM 623 C CA . ALA A 1 85 ? 4.058 -6.338 -15.696 1.00 95.88 85 ALA A CA 1
ATOM 624 C C . ALA A 1 85 ? 4.053 -4.893 -16.240 1.00 95.88 85 ALA A C 1
ATOM 626 O O . ALA A 1 85 ? 4.492 -3.975 -15.555 1.00 95.88 85 ALA A O 1
ATOM 627 N N . ALA A 1 86 ? 3.496 -4.666 -17.438 1.00 95.75 86 ALA A N 1
ATOM 628 C CA . ALA A 1 86 ? 3.362 -3.330 -18.016 1.00 95.75 86 ALA A CA 1
ATOM 629 C C . ALA A 1 86 ? 2.497 -2.385 -17.159 1.00 95.75 86 ALA A C 1
ATOM 631 O O . ALA A 1 86 ? 2.744 -1.180 -17.154 1.00 95.75 86 ALA A O 1
ATOM 632 N N . ASP A 1 87 ? 1.539 -2.929 -16.402 1.00 95.56 87 ASP A N 1
ATOM 633 C CA . ASP A 1 87 ? 0.659 -2.156 -15.516 1.00 95.56 87 ASP A CA 1
ATOM 634 C C . ASP A 1 87 ? 1.380 -1.685 -14.241 1.00 95.56 87 ASP A C 1
ATOM 636 O O . ASP A 1 87 ? 0.906 -0.792 -13.544 1.00 95.56 87 ASP A O 1
ATOM 640 N N . CYS A 1 88 ? 2.548 -2.263 -13.945 1.00 95.19 88 CYS A N 1
ATOM 641 C CA . CYS A 1 88 ? 3.340 -1.995 -12.746 1.00 95.19 88 CYS A CA 1
ATOM 642 C C . CYS A 1 88 ? 4.366 -0.872 -12.925 1.00 95.19 88 CYS A C 1
ATOM 644 O O . CYS A 1 88 ? 5.243 -0.693 -12.085 1.00 95.19 88 CYS A O 1
ATOM 646 N N . ASN A 1 89 ? 4.281 -0.118 -14.021 1.00 94.44 89 ASN A N 1
ATOM 647 C CA . ASN A 1 89 ? 5.195 0.980 -14.283 1.00 94.44 89 ASN A CA 1
ATOM 648 C C . ASN A 1 89 ? 4.845 2.211 -13.432 1.00 94.44 89 ASN A C 1
ATOM 650 O O . ASN A 1 89 ? 3.869 2.909 -13.708 1.00 94.44 89 ASN A O 1
ATOM 654 N N . LEU A 1 90 ? 5.681 2.515 -12.437 1.00 91.00 90 LEU A N 1
ATOM 655 C CA . LEU A 1 90 ? 5.530 3.677 -11.555 1.00 91.00 90 LEU A CA 1
ATOM 656 C C . LEU A 1 90 ? 6.236 4.938 -12.085 1.00 91.00 90 LEU A C 1
ATOM 658 O O . LEU A 1 90 ? 6.323 5.945 -11.384 1.00 91.00 90 LEU A O 1
ATOM 662 N N . GLY A 1 91 ? 6.730 4.908 -13.326 1.00 92.44 91 GLY A N 1
ATOM 663 C CA . GLY A 1 91 ? 7.236 6.084 -14.033 1.00 92.44 91 GLY A CA 1
ATOM 664 C C . GLY A 1 91 ? 8.701 6.426 -13.765 1.00 92.44 91 GLY A C 1
ATOM 665 O O . GLY A 1 91 ? 9.117 7.546 -14.057 1.00 92.44 91 GLY A O 1
ATOM 666 N N . SER A 1 92 ? 9.495 5.494 -13.230 1.00 94.81 92 SER A N 1
ATOM 667 C CA . SER A 1 92 ? 10.943 5.687 -13.064 1.00 94.81 92 SER A CA 1
ATOM 668 C C . SER A 1 92 ? 11.730 4.393 -13.297 1.00 94.81 92 SER A C 1
ATOM 670 O O . SER A 1 92 ? 11.178 3.327 -13.045 1.00 94.81 92 SER A O 1
ATOM 672 N N . PRO A 1 93 ? 12.997 4.458 -13.754 1.00 96.06 93 PRO A N 1
ATOM 673 C CA . PRO A 1 93 ? 13.725 3.279 -14.242 1.00 96.06 93 PRO A CA 1
ATOM 674 C C . PRO A 1 93 ? 13.928 2.124 -13.254 1.00 96.06 93 PRO A C 1
ATOM 676 O O . PRO A 1 93 ? 14.076 0.999 -13.684 1.00 96.06 93 PRO A O 1
ATOM 679 N N . ALA A 1 94 ? 13.977 2.376 -11.946 1.00 96.50 94 ALA A N 1
ATOM 680 C CA . ALA A 1 94 ? 14.095 1.335 -10.918 1.00 96.50 94 ALA A CA 1
ATOM 681 C C . ALA A 1 94 ? 12.728 0.816 -10.460 1.00 96.50 94 ALA A C 1
ATOM 683 O O . ALA A 1 94 ? 12.660 -0.113 -9.663 1.00 96.50 94 ALA A O 1
ATOM 684 N N . TYR A 1 95 ? 11.647 1.453 -10.908 1.00 95.44 95 TYR A N 1
ATOM 685 C CA . TYR A 1 95 ? 10.277 1.136 -10.536 1.00 95.44 95 TYR A CA 1
ATOM 686 C C . TYR A 1 95 ? 9.375 1.050 -11.777 1.00 95.44 95 TYR A C 1
ATOM 688 O O . TYR A 1 95 ? 8.195 1.397 -11.721 1.00 95.44 95 TYR A O 1
ATOM 696 N N . ASP A 1 96 ? 9.930 0.647 -12.917 1.00 95.25 96 ASP A N 1
ATOM 697 C CA . ASP A 1 96 ? 9.195 0.452 -14.160 1.00 95.25 96 ASP A CA 1
ATOM 6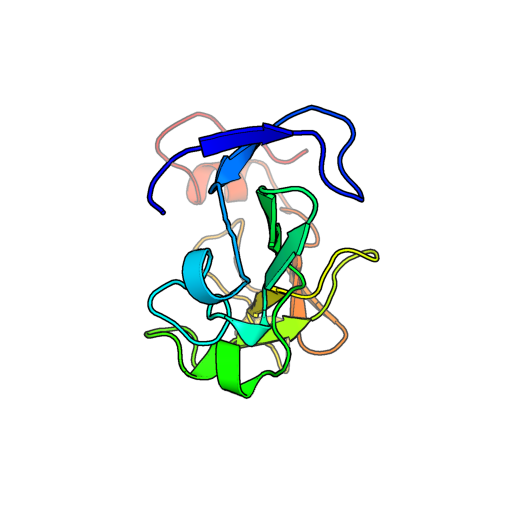98 C C . ASP A 1 96 ? 8.852 -1.030 -14.377 1.00 95.25 96 ASP A C 1
ATOM 700 O O . ASP A 1 96 ? 9.163 -1.898 -13.565 1.00 95.25 96 ASP A O 1
ATOM 704 N N . ALA A 1 97 ? 8.159 -1.321 -15.477 1.00 96.12 97 ALA A N 1
ATOM 705 C CA . ALA A 1 97 ? 7.543 -2.621 -15.727 1.00 96.12 97 ALA A CA 1
ATOM 706 C C . ALA A 1 97 ? 8.504 -3.817 -15.635 1.00 96.12 97 ALA A C 1
ATOM 708 O O . ALA A 1 97 ? 8.076 -4.919 -15.308 1.00 96.12 97 ALA A O 1
ATOM 709 N N . ASP A 1 98 ? 9.783 -3.639 -15.957 1.00 96.25 98 ASP A N 1
ATOM 710 C CA . ASP A 1 98 ? 10.718 -4.754 -16.045 1.00 96.25 98 ASP A CA 1
ATOM 711 C C . ASP A 1 98 ? 11.325 -5.139 -14.676 1.00 96.25 98 ASP A C 1
ATOM 713 O O . ASP A 1 98 ? 11.887 -6.228 -14.519 1.00 96.25 98 ASP A O 1
ATOM 717 N N . ASN A 1 99 ? 11.105 -4.302 -13.664 1.00 97.12 99 ASN A N 1
ATOM 718 C CA . ASN A 1 99 ? 11.474 -4.531 -12.272 1.00 97.12 99 ASN A CA 1
ATOM 719 C C . ASN A 1 99 ? 10.316 -5.105 -11.435 1.00 97.12 99 ASN A C 1
ATOM 721 O O . ASN A 1 99 ? 10.418 -5.218 -10.210 1.00 97.12 99 ASN A O 1
ATOM 725 N N . TYR A 1 100 ? 9.213 -5.490 -12.088 1.00 96.75 100 TYR A N 1
ATOM 726 C CA . TYR A 1 100 ? 8.052 -6.104 -11.454 1.00 96.75 100 TYR A CA 1
ATOM 727 C C . TYR A 1 100 ? 7.605 -7.379 -12.169 1.00 96.75 100 TYR A C 1
ATOM 729 O O . TYR A 1 100 ? 7.650 -7.508 -13.391 1.00 96.75 100 TYR A O 1
ATOM 737 N N . ALA A 1 101 ? 7.070 -8.308 -11.383 1.00 95.56 101 ALA A N 1
ATOM 738 C CA . ALA A 1 101 ? 6.243 -9.400 -11.863 1.00 95.56 101 ALA A CA 1
ATOM 739 C C . ALA A 1 101 ? 4.779 -9.107 -11.524 1.00 95.56 101 ALA A C 1
ATOM 741 O O . ALA A 1 101 ? 4.465 -8.715 -10.401 1.00 95.56 101 ALA A O 1
ATOM 742 N N . CYS A 1 102 ? 3.876 -9.350 -12.475 1.00 95.62 102 CYS A N 1
ATOM 743 C CA . CYS A 1 102 ? 2.455 -9.414 -12.161 1.00 95.62 102 CYS A CA 1
ATOM 744 C C . CYS A 1 102 ? 2.115 -10.827 -11.682 1.00 95.62 102 CYS A C 1
ATOM 746 O O . CYS A 1 102 ? 2.014 -11.750 -12.492 1.00 95.62 102 CYS A O 1
ATOM 748 N N . ALA A 1 103 ? 1.994 -11.002 -10.370 1.00 93.38 103 ALA A N 1
ATOM 749 C CA . ALA A 1 103 ? 1.716 -12.287 -9.738 1.00 93.38 103 ALA A CA 1
ATOM 750 C C . ALA A 1 103 ? 0.421 -12.178 -8.935 1.00 93.38 103 ALA A C 1
ATOM 752 O O . ALA A 1 103 ? 0.256 -11.230 -8.181 1.00 93.38 103 ALA A O 1
ATOM 753 N N . ASP A 1 104 ? -0.519 -13.105 -9.131 1.00 91.12 104 ASP A N 1
ATOM 754 C CA . ASP A 1 104 ? -1.822 -13.114 -8.441 1.00 91.12 104 ASP A CA 1
ATOM 755 C C . ASP A 1 104 ? -2.596 -11.778 -8.516 1.00 91.12 104 ASP A C 1
ATOM 757 O O . ASP A 1 104 ? -3.355 -11.403 -7.618 1.00 91.12 104 ASP A O 1
ATOM 761 N N . GLY A 1 105 ? -2.404 -11.055 -9.624 1.00 93.12 105 GLY A N 1
ATOM 762 C CA . GLY A 1 105 ? -3.025 -9.759 -9.880 1.00 93.12 105 GLY A CA 1
ATOM 763 C C . GLY A 1 105 ? -2.411 -8.589 -9.109 1.00 93.12 105 GLY A C 1
ATOM 764 O O . GLY A 1 105 ? -3.038 -7.534 -9.073 1.00 93.12 105 GLY A O 1
ATOM 765 N N . VAL A 1 106 ? -1.224 -8.748 -8.504 1.00 95.06 106 VAL A N 1
ATOM 766 C CA . VAL A 1 106 ? -0.466 -7.674 -7.836 1.00 95.06 106 VAL A CA 1
ATOM 767 C C . VAL A 1 106 ? 0.903 -7.443 -8.457 1.00 95.06 106 VAL A C 1
ATOM 769 O O . VAL A 1 106 ? 1.575 -8.371 -8.914 1.00 95.06 106 VAL A O 1
ATOM 772 N N . CYS A 1 107 ? 1.334 -6.184 -8.421 1.00 95.12 107 CYS A N 1
ATOM 773 C CA . CYS A 1 107 ? 2.679 -5.778 -8.802 1.00 95.12 107 CYS A CA 1
ATOM 774 C C . CYS A 1 107 ? 3.697 -6.167 -7.726 1.00 95.12 107 CYS A C 1
ATOM 776 O O . CYS A 1 107 ? 3.923 -5.430 -6.765 1.00 95.12 107 CYS A O 1
ATOM 778 N N . LEU A 1 108 ? 4.346 -7.317 -7.906 1.00 93.88 108 LEU A N 1
ATOM 779 C CA . LEU A 1 108 ? 5.425 -7.779 -7.042 1.00 93.88 108 LEU A CA 1
ATOM 780 C C . LEU A 1 108 ? 6.764 -7.233 -7.540 1.00 93.88 108 LEU A C 1
ATOM 782 O O . LEU A 1 108 ? 7.217 -7.593 -8.624 1.00 93.88 108 LEU A O 1
ATOM 786 N N . TYR A 1 109 ? 7.408 -6.387 -6.739 1.00 93.88 109 TYR A N 1
ATOM 787 C CA . TYR A 1 109 ? 8.736 -5.866 -7.056 1.00 93.88 109 TYR A CA 1
ATOM 788 C C . TYR A 1 109 ? 9.773 -6.994 -7.036 1.00 93.88 109 TYR A C 1
ATOM 790 O O . TYR A 1 109 ? 9.926 -7.681 -6.024 1.00 93.88 109 TYR A O 1
ATOM 798 N N . THR A 1 110 ? 10.488 -7.179 -8.144 1.00 95.12 110 THR A N 1
ATOM 799 C CA . THR A 1 110 ? 11.517 -8.220 -8.296 1.00 95.12 110 THR A CA 1
ATOM 800 C C . THR A 1 110 ? 12.934 -7.705 -8.060 1.00 95.12 110 THR A C 1
ATOM 802 O O . THR A 1 110 ? 13.878 -8.489 -8.112 1.00 95.12 110 THR A O 1
ATOM 805 N N . GLY A 1 111 ? 13.079 -6.410 -7.770 1.00 95.50 111 GLY A N 1
ATOM 806 C CA . GLY A 1 111 ? 14.368 -5.743 -7.628 1.00 95.50 111 GLY A CA 1
ATOM 807 C C . GLY A 1 111 ? 14.756 -4.969 -8.883 1.00 95.50 111 GLY A C 1
ATOM 808 O O . GLY A 1 111 ? 14.299 -5.288 -9.977 1.00 95.50 111 GLY A O 1
ATOM 809 N N . CYS A 1 112 ? 15.609 -3.967 -8.683 1.00 97.12 112 CYS A N 1
ATOM 810 C CA . CYS A 1 112 ? 16.278 -3.211 -9.735 1.00 97.12 112 CYS A CA 1
ATOM 811 C C . CYS A 1 112 ? 17.284 -4.100 -10.476 1.00 97.12 112 CYS A C 1
ATOM 813 O O . CYS A 1 112 ? 17.741 -5.125 -9.957 1.00 97.12 112 CYS A O 1
ATOM 815 N N . ARG A 1 113 ? 17.696 -3.685 -11.671 1.00 96.81 113 ARG A N 1
ATOM 816 C CA . ARG A 1 113 ? 18.643 -4.434 -12.509 1.00 96.81 113 ARG A CA 1
ATOM 817 C C . ARG A 1 113 ? 20.016 -3.789 -12.587 1.00 96.81 113 ARG A C 1
ATOM 819 O O . ARG A 1 113 ? 20.975 -4.446 -12.996 1.00 96.81 113 ARG A O 1
ATOM 826 N N . SER A 1 114 ? 20.147 -2.517 -12.205 1.00 97.06 114 SER A N 1
ATOM 827 C CA . SER A 1 114 ? 21.439 -1.829 -12.214 1.00 97.06 114 SER A CA 1
ATOM 828 C C . SER A 1 114 ? 21.536 -0.651 -11.241 1.00 97.06 114 SER A C 1
ATOM 830 O O . SER A 1 114 ? 20.549 -0.003 -10.901 1.00 97.06 114 SER A O 1
ATOM 832 N N . ASP A 1 115 ? 22.771 -0.309 -10.852 1.00 97.25 115 ASP A N 1
ATOM 833 C CA . ASP A 1 115 ? 23.068 0.927 -10.107 1.00 97.25 115 ASP A CA 1
ATOM 834 C C . ASP A 1 115 ? 22.676 2.191 -10.912 1.00 97.25 115 ASP A C 1
ATOM 836 O O . ASP A 1 115 ? 22.483 3.257 -10.328 1.00 97.25 115 ASP A O 1
ATOM 840 N N . GLU A 1 116 ? 22.569 2.095 -12.245 1.00 96.38 116 GLU A N 1
ATOM 841 C CA . GLU A 1 116 ? 22.115 3.190 -13.114 1.00 96.38 116 GLU A CA 1
ATOM 842 C C . GLU A 1 116 ? 20.626 3.485 -12.919 1.00 96.38 116 GLU A C 1
ATOM 844 O O . GLU A 1 116 ? 20.258 4.637 -12.699 1.00 96.38 116 GLU A O 1
ATOM 849 N N . GLU A 1 117 ? 19.779 2.453 -12.929 1.00 96.88 117 GLU A N 1
ATOM 850 C CA . GLU A 1 117 ? 18.334 2.596 -12.711 1.00 96.88 117 GLU A CA 1
ATOM 851 C C . GLU A 1 117 ? 18.031 3.264 -11.371 1.00 96.88 117 GLU A C 1
ATOM 853 O O . GLU A 1 117 ? 17.225 4.198 -11.298 1.00 96.88 117 GLU A O 1
ATOM 858 N N . CYS A 1 118 ? 18.720 2.834 -10.310 1.00 96.50 118 CYS A N 1
ATOM 859 C CA . CYS A 1 118 ? 18.572 3.426 -8.985 1.00 96.50 118 CYS A CA 1
ATOM 860 C C . CYS A 1 118 ? 18.923 4.917 -8.987 1.00 96.50 118 CYS A C 1
ATOM 862 O O . CYS A 1 118 ? 18.177 5.725 -8.424 1.00 96.50 118 CYS A O 1
ATOM 864 N N . ARG A 1 119 ? 20.027 5.296 -9.641 1.00 96.06 119 ARG A N 1
ATOM 865 C CA . ARG A 1 119 ? 20.487 6.690 -9.703 1.00 96.06 119 ARG A CA 1
ATOM 866 C C . ARG A 1 119 ? 19.561 7.568 -10.539 1.00 96.06 119 ARG A C 1
ATOM 868 O O . ARG A 1 119 ? 19.345 8.727 -10.199 1.00 96.06 119 ARG A O 1
ATOM 875 N N . ALA A 1 120 ? 19.009 7.018 -11.617 1.00 95.56 120 ALA A N 1
ATOM 876 C CA . ALA A 1 120 ? 18.059 7.716 -12.474 1.00 95.56 120 ALA A CA 1
ATOM 877 C C . ALA A 1 120 ? 16.687 7.906 -11.800 1.00 95.56 120 ALA A C 1
ATOM 879 O O . ALA A 1 120 ? 15.985 8.867 -12.104 1.00 95.56 120 ALA A O 1
ATOM 880 N N . SER A 1 121 ? 16.317 7.019 -10.872 1.00 95.69 121 SER A N 1
ATOM 881 C CA . SER A 1 121 ? 15.018 7.060 -10.182 1.00 95.69 121 SER A CA 1
ATOM 882 C C . SER A 1 121 ? 15.024 7.925 -8.927 1.00 95.69 121 SER A C 1
ATOM 884 O O . SER A 1 121 ? 14.015 8.545 -8.598 1.00 95.69 121 SER A O 1
ATOM 886 N N . ILE A 1 122 ? 16.155 7.982 -8.219 1.00 93.12 122 ILE A N 1
ATOM 887 C CA . ILE A 1 122 ? 16.311 8.750 -6.982 1.00 93.12 122 ILE A CA 1
ATOM 888 C C . ILE A 1 122 ? 17.492 9.702 -7.154 1.00 93.12 122 ILE A C 1
ATOM 890 O O . ILE A 1 122 ? 18.646 9.334 -6.959 1.00 93.12 122 ILE A O 1
ATOM 894 N N . THR A 1 123 ? 17.197 10.953 -7.503 1.00 91.38 123 THR A N 1
ATOM 895 C CA . THR A 1 123 ? 18.217 11.971 -7.810 1.00 91.38 123 THR A CA 1
ATOM 896 C C . THR A 1 123 ? 18.665 12.778 -6.593 1.00 91.38 123 THR A C 1
ATOM 898 O O . THR A 1 123 ? 19.649 1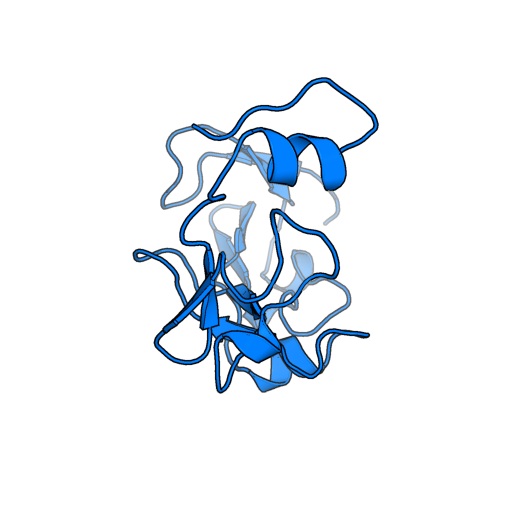3.512 -6.666 1.00 91.38 123 THR A O 1
ATOM 901 N N . SER A 1 124 ? 17.964 12.65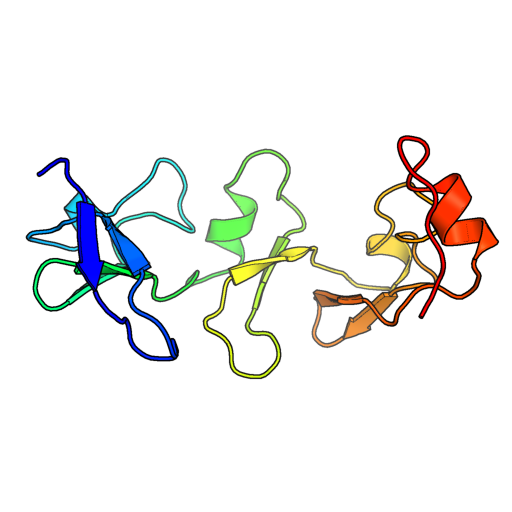5 -5.462 1.00 94.94 124 SER A N 1
ATOM 902 C CA . SER A 1 124 ? 18.245 13.435 -4.253 1.00 94.94 124 SER A CA 1
ATOM 903 C C . SER A 1 124 ? 19.428 12.907 -3.436 1.00 94.94 124 SER A C 1
ATOM 905 O O . SER A 1 124 ? 19.986 13.663 -2.643 1.00 94.94 124 SER A O 1
ATOM 907 N N . TYR A 1 125 ? 19.822 11.639 -3.613 1.00 92.69 125 TYR A N 1
ATOM 908 C CA . TYR A 1 125 ? 20.926 10.996 -2.890 1.00 92.69 125 TYR A CA 1
ATOM 909 C C . TYR A 1 125 ? 21.619 9.933 -3.758 1.00 92.69 125 TYR A C 1
ATOM 911 O O . TYR A 1 125 ? 20.989 9.395 -4.665 1.00 92.69 125 TYR A O 1
ATOM 919 N N . PRO A 1 126 ? 22.887 9.575 -3.478 1.00 94.00 126 PRO A N 1
ATOM 920 C CA . PRO A 1 126 ? 23.537 8.442 -4.132 1.00 94.00 126 PRO A CA 1
ATOM 921 C C . PRO A 1 126 ? 22.842 7.117 -3.786 1.00 94.00 126 PRO A C 1
ATOM 923 O O . PRO A 1 126 ? 22.720 6.769 -2.611 1.00 94.00 126 PRO A O 1
ATOM 926 N N . THR A 1 127 ? 22.433 6.364 -4.805 1.00 95.81 127 THR A N 1
ATOM 927 C CA . THR A 1 127 ? 21.762 5.062 -4.675 1.00 95.81 127 THR A CA 1
ATOM 928 C C . THR A 1 127 ? 22.445 3.998 -5.537 1.00 95.81 127 THR A C 1
ATOM 930 O O . THR A 1 127 ? 23.087 4.304 -6.544 1.00 95.81 127 THR A O 1
ATOM 933 N N . VAL A 1 128 ? 22.341 2.738 -5.106 1.00 95.94 128 VAL A N 1
ATOM 934 C CA . VAL A 1 128 ? 22.882 1.546 -5.781 1.00 95.94 128 VAL A CA 1
ATOM 935 C C . VAL A 1 128 ? 21.892 0.387 -5.649 1.00 95.94 128 VAL A C 1
ATOM 937 O O . VAL A 1 128 ? 21.103 0.366 -4.705 1.00 95.94 128 VAL A O 1
ATOM 940 N N . CYS A 1 129 ? 21.960 -0.575 -6.564 1.00 96.38 129 CYS A N 1
ATOM 941 C CA . CYS A 1 129 ? 21.085 -1.739 -6.615 1.00 96.38 129 CYS A CA 1
ATOM 942 C C . CYS A 1 129 ? 21.713 -2.935 -5.886 1.00 96.38 129 CYS A C 1
ATOM 944 O O . CYS A 1 129 ? 22.825 -3.339 -6.232 1.00 96.38 129 CYS A O 1
ATOM 946 N N . ARG A 1 130 ? 21.061 -3.488 -4.857 1.00 92.75 130 ARG A N 1
ATOM 947 C CA . ARG A 1 130 ? 21.626 -4.546 -3.998 1.00 92.75 130 ARG A CA 1
ATOM 948 C C . ARG A 1 130 ? 20.569 -5.539 -3.542 1.00 92.75 130 ARG A C 1
ATOM 950 O O . ARG A 1 130 ? 19.419 -5.098 -3.331 1.00 92.75 130 ARG A O 1
#

Sequence (130 aa):
MSGYVCRRLAGWTIDQCVMACQSATDCAQTYPPWDADNYACTEGACDYLGCLSDAECQAVPNMQSYVCRSLAGSRPFCQPGCASAADCNLGSPAYDADNYACADGVCLYTGCRSDEECRASITSYPTVCR